Protein AF-A0A7C3IVE0-F1 (afdb_monomer_lite)

pLDDT: mean 90.53, std 11.39, range [41.28, 98.12]

Structure (mmCIF, N/CA/C/O backbone):
data_AF-A0A7C3IVE0-F1
#
_entry.id   AF-A0A7C3IVE0-F1
#
loop_
_atom_site.group_PDB
_atom_site.id
_atom_site.type_symbol
_atom_site.label_atom_id
_atom_site.label_alt_id
_atom_site.label_comp_id
_atom_site.label_asym_id
_atom_site.label_entity_id
_atom_site.label_seq_id
_atom_site.pdbx_PDB_ins_code
_atom_site.Cartn_x
_atom_site.Cartn_y
_atom_site.Cartn_z
_atom_site.occupancy
_atom_site.B_iso_or_equiv
_atom_site.auth_seq_id
_atom_site.auth_comp_id
_atom_site.auth_asym_id
_atom_site.auth_atom_id
_atom_site.pdbx_PDB_model_num
ATOM 1 N N . MET A 1 1 ? 14.157 8.527 -44.800 1.00 43.38 1 MET A N 1
ATOM 2 C CA . MET A 1 1 ? 14.604 8.168 -43.438 1.00 43.38 1 MET A CA 1
ATOM 3 C C . MET A 1 1 ? 13.721 8.922 -42.462 1.00 43.38 1 MET A C 1
ATOM 5 O O . MET A 1 1 ? 13.826 10.137 -42.395 1.00 43.38 1 MET A O 1
ATOM 9 N N . THR A 1 2 ? 12.776 8.240 -41.819 1.00 41.28 2 THR A N 1
ATOM 10 C CA . THR A 1 2 ? 11.758 8.880 -40.972 1.00 41.28 2 THR A CA 1
ATOM 11 C C . THR A 1 2 ? 12.210 8.781 -39.523 1.00 41.28 2 THR A C 1
ATOM 13 O O . THR A 1 2 ? 12.213 7.698 -38.945 1.00 41.28 2 THR A O 1
ATOM 16 N N . THR A 1 3 ? 12.648 9.898 -38.951 1.00 43.84 3 THR A N 1
ATOM 17 C CA . THR A 1 3 ? 12.975 10.001 -37.528 1.00 43.84 3 THR A CA 1
ATOM 18 C C . THR A 1 3 ? 11.687 9.808 -36.734 1.00 43.84 3 THR A C 1
ATOM 20 O O . THR A 1 3 ? 10.825 10.684 -36.732 1.00 43.84 3 THR A O 1
ATOM 23 N N . ALA A 1 4 ? 11.521 8.652 -36.089 1.00 49.25 4 ALA A N 1
ATOM 24 C CA . ALA A 1 4 ? 10.443 8.459 -35.130 1.00 49.25 4 ALA A CA 1
ATOM 25 C C . ALA A 1 4 ? 10.667 9.434 -33.963 1.00 49.25 4 ALA A C 1
ATOM 27 O O . ALA A 1 4 ? 11.634 9.304 -33.208 1.00 49.25 4 ALA A O 1
ATOM 28 N N . LEU A 1 5 ? 9.800 10.442 -33.852 1.00 50.19 5 LEU A N 1
ATOM 29 C CA . LEU A 1 5 ? 9.722 11.322 -32.691 1.00 50.19 5 LEU A CA 1
ATOM 30 C C . LEU A 1 5 ? 9.528 10.439 -31.455 1.00 50.19 5 LEU A C 1
ATOM 32 O O . LEU A 1 5 ? 8.520 9.743 -31.340 1.00 50.19 5 LEU A O 1
ATOM 36 N N . ARG A 1 6 ? 10.506 10.433 -30.540 1.00 53.41 6 ARG A N 1
ATOM 37 C CA . ARG A 1 6 ? 10.294 9.852 -29.210 1.00 53.41 6 ARG A CA 1
ATOM 38 C C . ARG A 1 6 ? 9.121 10.610 -28.583 1.00 53.41 6 ARG A C 1
ATOM 40 O O . ARG A 1 6 ? 9.208 11.838 -28.529 1.00 53.41 6 ARG A O 1
ATOM 47 N N . PRO A 1 7 ? 8.054 9.935 -28.126 1.00 54.62 7 PRO A N 1
ATOM 48 C CA . PRO A 1 7 ? 6.984 10.624 -27.422 1.00 54.62 7 PRO A CA 1
ATOM 49 C C . PRO A 1 7 ? 7.583 11.364 -26.222 1.00 54.62 7 PRO A C 1
ATOM 51 O O . PRO A 1 7 ? 8.490 10.846 -25.554 1.00 54.62 7 PRO A O 1
ATOM 54 N N . SER A 1 8 ? 7.128 12.597 -25.991 1.00 56.84 8 SER A N 1
ATOM 55 C CA . SER A 1 8 ? 7.489 13.369 -24.806 1.00 56.84 8 SER A CA 1
ATOM 56 C C . SER A 1 8 ? 7.208 12.509 -23.575 1.00 56.84 8 SER A C 1
ATOM 58 O O . SER A 1 8 ? 6.104 12.003 -23.382 1.00 56.84 8 SER A O 1
ATOM 60 N N . ARG A 1 9 ? 8.229 12.288 -22.742 1.00 64.56 9 ARG A N 1
ATOM 61 C CA . ARG A 1 9 ? 8.030 11.678 -21.424 1.00 64.56 9 ARG A CA 1
ATOM 62 C C . ARG A 1 9 ? 7.421 12.743 -20.525 1.00 64.56 9 ARG A C 1
ATOM 64 O O . ARG A 1 9 ? 8.144 13.458 -19.838 1.00 64.56 9 ARG A O 1
ATOM 71 N N . GLU A 1 10 ? 6.111 12.900 -20.608 1.00 75.75 10 GLU A N 1
ATOM 72 C CA . GLU A 1 10 ? 5.374 13.823 -19.755 1.00 75.75 10 GLU A CA 1
ATOM 73 C C . GLU A 1 10 ? 5.335 13.286 -18.324 1.00 75.75 10 GLU A C 1
ATOM 75 O O . GLU A 1 10 ? 5.042 12.114 -18.081 1.00 75.75 10 GLU A O 1
ATOM 80 N N . ILE A 1 11 ? 5.680 14.153 -17.3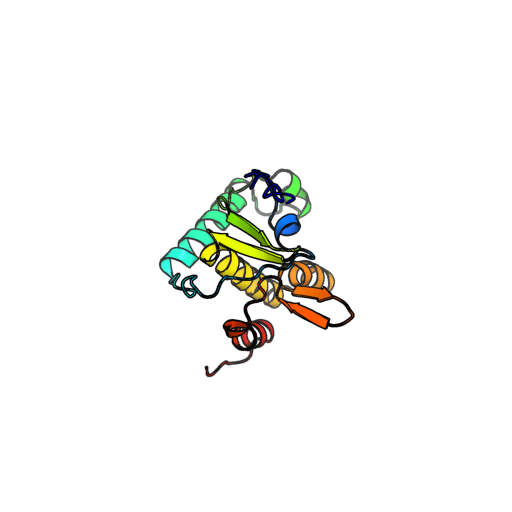72 1.00 81.38 11 ILE A N 1
ATOM 81 C CA . ILE A 1 11 ? 5.519 13.887 -15.946 1.00 81.38 11 ILE A CA 1
ATOM 82 C C . ILE A 1 11 ? 4.178 14.492 -15.543 1.00 81.38 11 ILE A C 1
ATOM 84 O O . ILE A 1 11 ? 3.988 15.700 -15.654 1.00 81.38 11 ILE A O 1
ATOM 88 N N . ASP A 1 12 ? 3.267 13.649 -15.068 1.00 88.00 12 ASP A N 1
ATOM 89 C CA . ASP A 1 12 ? 1.943 14.044 -14.588 1.00 88.00 12 ASP A CA 1
ATOM 90 C C . ASP A 1 12 ? 1.789 13.692 -13.101 1.00 88.00 12 ASP A C 1
ATOM 92 O O . ASP A 1 12 ? 2.248 12.641 -12.641 1.00 88.00 12 ASP A O 1
ATOM 96 N N . GLY A 1 13 ? 1.143 14.582 -12.348 1.00 88.19 13 GLY A N 1
ATOM 97 C CA . GLY A 1 13 ? 0.910 14.454 -10.914 1.00 88.19 13 GLY A CA 1
ATOM 98 C C . GLY A 1 13 ? -0.582 14.366 -10.619 1.00 88.19 13 GLY A C 1
ATOM 99 O O . GLY A 1 13 ? -1.325 15.309 -10.869 1.00 88.19 13 GLY A O 1
ATOM 100 N N . LYS A 1 14 ? -1.029 13.240 -10.053 1.00 92.00 14 LYS A N 1
ATOM 101 C CA . LYS A 1 14 ? -2.439 13.009 -9.703 1.00 92.00 14 LYS A CA 1
ATOM 102 C C . LYS A 1 14 ? -2.570 12.475 -8.284 1.00 92.00 14 LYS A C 1
ATOM 104 O O . LYS A 1 14 ? -1.963 11.455 -7.957 1.00 92.00 14 LYS A O 1
ATOM 109 N N . GLY A 1 15 ? -3.407 13.129 -7.478 1.00 93.75 15 GLY A N 1
ATOM 110 C CA . GLY A 1 15 ? -3.860 12.588 -6.199 1.00 93.75 15 GLY A CA 1
ATOM 111 C C . GLY A 1 15 ? -4.658 11.304 -6.422 1.00 93.75 15 GLY A C 1
ATOM 112 O O . GLY A 1 15 ? -5.463 11.228 -7.350 1.00 93.75 15 GLY A O 1
ATOM 113 N N . ARG A 1 16 ? -4.386 10.276 -5.615 1.00 95.19 16 ARG A N 1
ATOM 114 C CA . ARG A 1 16 ? -5.085 8.985 -5.649 1.00 95.19 16 ARG A CA 1
ATOM 115 C C . ARG A 1 16 ? -5.226 8.449 -4.235 1.00 95.19 16 ARG A C 1
ATOM 117 O O . ARG A 1 16 ? -4.278 8.508 -3.453 1.00 95.19 16 ARG A O 1
ATOM 124 N N . THR A 1 17 ? -6.373 7.863 -3.942 1.00 96.31 17 THR A N 1
ATOM 125 C CA . THR A 1 17 ? -6.564 7.020 -2.761 1.00 96.31 17 THR A CA 1
ATOM 126 C C . THR A 1 17 ? -5.799 5.701 -2.908 1.00 96.31 17 THR A C 1
ATOM 128 O O . THR A 1 17 ? -5.457 5.273 -4.015 1.00 96.31 17 THR A O 1
ATOM 131 N N . VAL A 1 18 ? -5.580 4.996 -1.794 1.00 95.62 18 VAL A N 1
ATOM 132 C CA . VAL A 1 18 ? -4.997 3.640 -1.804 1.00 95.62 18 VAL A CA 1
ATOM 133 C C . VAL A 1 18 ? -5.816 2.690 -2.682 1.00 95.62 18 VAL A C 1
ATOM 135 O O . VAL A 1 18 ? -5.250 1.892 -3.429 1.00 95.62 18 VAL A O 1
ATOM 138 N N . ARG A 1 19 ? -7.149 2.811 -2.650 1.00 95.88 19 ARG A N 1
ATOM 139 C CA . ARG A 1 19 ? -8.046 1.994 -3.473 1.00 95.88 19 ARG A CA 1
ATOM 140 C C . ARG A 1 19 ? -7.839 2.257 -4.959 1.00 95.88 19 ARG A C 1
ATOM 142 O O . ARG A 1 19 ? -7.617 1.314 -5.706 1.00 95.88 19 ARG A O 1
ATOM 149 N N . GLU A 1 20 ? -7.848 3.516 -5.386 1.00 95.38 20 GLU A N 1
ATOM 150 C CA . GLU A 1 20 ? -7.600 3.880 -6.791 1.00 95.38 20 GLU A CA 1
ATOM 151 C C . GLU A 1 20 ? -6.191 3.524 -7.260 1.00 95.38 20 GLU A C 1
ATOM 153 O O . GLU A 1 20 ? -5.950 3.398 -8.465 1.00 95.38 20 GLU A O 1
ATOM 158 N N . LEU A 1 21 ? -5.245 3.427 -6.326 1.00 94.62 21 LEU A N 1
ATOM 159 C CA . LEU A 1 21 ? -3.874 3.066 -6.616 1.00 94.62 21 LEU A CA 1
ATOM 160 C C . LEU A 1 21 ? -3.691 1.557 -6.793 1.00 94.62 21 LEU A C 1
ATOM 162 O O . LEU A 1 21 ? -2.971 1.165 -7.704 1.00 94.62 21 LEU A O 1
ATOM 166 N N . LEU A 1 22 ? -4.315 0.727 -5.959 1.00 95.19 22 LEU A N 1
ATOM 167 C CA . LEU A 1 22 ? -4.057 -0.716 -5.928 1.00 95.19 22 LEU A CA 1
ATOM 168 C C . LEU A 1 22 ? -5.130 -1.544 -6.643 1.00 95.19 22 LEU A C 1
ATOM 170 O O . LEU A 1 22 ? -4.787 -2.485 -7.355 1.00 95.19 22 LEU A O 1
ATOM 174 N N . ALA A 1 23 ? -6.412 -1.195 -6.504 1.00 94.25 23 ALA A N 1
ATOM 175 C CA . ALA A 1 23 ? -7.505 -2.020 -7.014 1.00 94.25 23 ALA A CA 1
ATOM 176 C C . ALA A 1 23 ? -7.422 -2.186 -8.540 1.00 94.25 23 ALA A C 1
ATOM 178 O O . ALA A 1 23 ? -7.392 -1.204 -9.291 1.00 94.25 23 ALA A O 1
ATOM 179 N N . GLY A 1 24 ? -7.369 -3.441 -8.997 1.00 89.56 24 GLY A N 1
ATOM 180 C CA . GLY A 1 24 ? -7.293 -3.787 -10.420 1.00 89.56 24 GLY A CA 1
ATOM 181 C C . GLY A 1 24 ? -6.019 -3.306 -11.126 1.00 89.56 24 GLY A C 1
ATOM 182 O O . GLY A 1 24 ? -5.989 -3.238 -12.358 1.00 89.56 24 GLY A O 1
ATOM 183 N N . ARG A 1 25 ? -4.971 -2.939 -10.379 1.00 91.12 25 ARG A N 1
ATOM 184 C CA . ARG A 1 25 ? -3.720 -2.401 -10.924 1.00 91.12 25 ARG A CA 1
ATOM 185 C C . ARG A 1 25 ? -2.555 -3.309 -10.590 1.00 91.12 25 ARG A C 1
ATOM 187 O O . ARG A 1 25 ? -2.454 -3.833 -9.491 1.00 91.12 25 ARG A O 1
ATOM 194 N N . LYS A 1 26 ? -1.642 -3.437 -11.551 1.00 92.69 26 LYS A N 1
ATOM 195 C CA . LYS A 1 26 ? -0.385 -4.157 -11.374 1.00 92.69 26 LYS A CA 1
ATOM 196 C C . LYS A 1 26 ? 0.796 -3.223 -11.516 1.00 92.69 26 LYS A C 1
ATOM 198 O O . LYS A 1 26 ? 0.811 -2.363 -12.399 1.00 92.69 26 LYS A O 1
ATOM 203 N N . TYR A 1 27 ? 1.771 -3.449 -10.656 1.00 94.31 27 TYR A N 1
ATOM 204 C CA . TYR A 1 27 ? 3.037 -2.757 -10.605 1.00 94.31 27 TYR A CA 1
ATOM 205 C C . TYR A 1 27 ? 4.153 -3.780 -10.535 1.00 94.31 27 TYR A C 1
ATOM 207 O O . TYR A 1 27 ? 4.103 -4.701 -9.726 1.00 94.31 27 TYR A O 1
ATOM 215 N N . SER A 1 28 ? 5.177 -3.569 -11.340 1.00 92.81 28 SER A N 1
ATOM 216 C CA . SER A 1 28 ? 6.436 -4.290 -11.252 1.00 92.81 28 SER A CA 1
ATOM 217 C C . SER A 1 28 ? 7.516 -3.370 -10.692 1.00 92.81 28 SER A C 1
ATOM 219 O O . SER A 1 28 ? 7.333 -2.155 -10.552 1.00 92.81 28 SER A O 1
ATOM 221 N N . ILE A 1 29 ? 8.655 -3.952 -10.356 1.00 88.19 29 ILE A N 1
ATOM 222 C CA . ILE A 1 29 ? 9.854 -3.230 -9.948 1.00 88.19 29 ILE A CA 1
ATOM 223 C C . ILE A 1 29 ? 10.948 -3.573 -10.963 1.00 88.19 29 ILE A C 1
ATOM 225 O O . ILE A 1 29 ? 10.999 -4.695 -11.456 1.00 88.19 29 ILE A O 1
ATOM 229 N N . ASP A 1 30 ? 11.772 -2.594 -11.334 1.00 81.94 30 ASP A N 1
ATOM 230 C CA . ASP A 1 30 ? 12.891 -2.832 -12.252 1.00 81.94 30 ASP A CA 1
ATOM 231 C C . ASP A 1 30 ? 14.054 -3.535 -11.526 1.00 81.94 30 ASP A C 1
ATOM 233 O O . ASP A 1 30 ? 14.252 -3.316 -10.331 1.00 81.94 30 ASP A O 1
ATOM 237 N N . TYR A 1 31 ? 14.848 -4.348 -12.225 1.00 74.00 31 TYR A N 1
ATOM 238 C CA . TYR A 1 31 ? 15.837 -5.254 -11.606 1.00 74.00 31 TYR A CA 1
ATOM 239 C C . TYR A 1 31 ? 16.936 -4.533 -10.804 1.00 74.00 31 TYR A C 1
ATOM 241 O O . TYR A 1 31 ? 17.568 -5.118 -9.930 1.00 74.00 31 TYR A O 1
ATOM 249 N N . TYR A 1 32 ? 17.184 -3.257 -11.103 1.00 75.06 32 TYR A N 1
ATOM 250 C CA . TYR A 1 32 ? 18.184 -2.428 -10.425 1.00 75.06 32 TYR A CA 1
ATOM 251 C C . TYR A 1 32 ? 17.652 -1.731 -9.162 1.00 75.06 32 TYR A C 1
ATOM 253 O O . TYR A 1 32 ? 18.379 -0.974 -8.512 1.00 75.06 32 TYR A O 1
ATOM 261 N N . GLN A 1 33 ? 16.380 -1.922 -8.816 1.00 77.88 33 GLN A N 1
ATOM 262 C CA . GLN A 1 33 ? 15.796 -1.347 -7.610 1.00 77.88 33 GLN A CA 1
ATOM 263 C C . GLN A 1 33 ? 16.200 -2.140 -6.370 1.00 77.88 33 GLN A C 1
ATOM 265 O O . GLN A 1 33 ? 16.329 -3.360 -6.383 1.00 77.88 33 GLN A O 1
ATOM 270 N N . ARG A 1 34 ? 16.387 -1.421 -5.261 1.00 83.12 34 ARG A N 1
ATOM 271 C CA . ARG A 1 34 ? 16.824 -2.019 -3.994 1.00 83.12 34 ARG A CA 1
ATOM 272 C C . ARG A 1 34 ? 15.756 -2.955 -3.436 1.00 83.12 34 ARG A C 1
ATOM 274 O O . ARG A 1 34 ? 14.566 -2.681 -3.565 1.00 83.12 34 ARG A O 1
ATOM 281 N N . GLU A 1 35 ? 16.193 -4.003 -2.752 1.00 88.44 35 GLU A N 1
ATOM 282 C CA . GLU A 1 35 ? 15.314 -4.886 -1.985 1.00 88.44 35 GLU A CA 1
ATOM 283 C C . GLU A 1 35 ? 14.538 -4.130 -0.900 1.00 88.44 35 GLU A C 1
ATOM 285 O O . GLU A 1 35 ? 14.898 -3.016 -0.504 1.00 88.44 35 GLU A O 1
ATOM 290 N N . TYR A 1 36 ? 13.490 -4.760 -0.367 1.00 92.25 36 TYR A N 1
ATOM 291 C CA . TYR A 1 36 ? 12.830 -4.257 0.832 1.00 92.25 36 TYR A CA 1
ATOM 292 C C . TYR A 1 36 ? 13.830 -4.220 2.003 1.00 92.25 36 TYR A C 1
ATOM 294 O O . TYR A 1 36 ? 14.497 -5.212 2.290 1.00 92.25 36 TYR A O 1
ATOM 302 N N . LYS A 1 37 ? 13.985 -3.057 2.644 1.00 94.75 37 LYS A N 1
ATOM 303 C CA . LYS A 1 37 ? 14.970 -2.828 3.721 1.00 94.75 37 LYS A CA 1
ATOM 304 C C . LYS A 1 37 ? 14.397 -2.060 4.908 1.00 94.75 37 LYS A C 1
ATOM 306 O O . LYS A 1 37 ? 15.116 -1.885 5.892 1.00 94.75 37 LYS A O 1
ATOM 311 N N . TRP A 1 38 ? 13.148 -1.591 4.835 1.00 96.69 38 TRP A N 1
ATOM 312 C CA . TRP A 1 38 ? 12.490 -0.985 5.989 1.00 96.69 38 TRP A CA 1
ATOM 313 C C . TRP A 1 38 ? 12.480 -1.960 7.167 1.00 96.69 38 TRP A C 1
ATOM 315 O O . TRP A 1 38 ? 12.099 -3.121 7.042 1.00 96.69 38 TRP A O 1
ATOM 325 N N . GLN A 1 39 ? 12.950 -1.462 8.304 1.00 96.56 39 GLN A N 1
ATOM 326 C CA . GLN A 1 39 ? 13.014 -2.170 9.570 1.00 96.56 39 GLN A CA 1
ATOM 327 C C . GLN A 1 39 ? 11.843 -1.735 10.449 1.00 96.56 39 GLN A C 1
ATOM 329 O O . GLN A 1 39 ? 11.056 -0.852 10.099 1.00 96.56 39 GLN A O 1
ATOM 334 N N . ARG A 1 40 ? 11.765 -2.325 11.643 1.00 97.12 40 ARG A N 1
ATOM 335 C CA . ARG A 1 40 ? 10.706 -2.052 12.620 1.00 97.12 40 ARG A CA 1
ATOM 336 C C . ARG A 1 40 ? 10.442 -0.562 12.842 1.00 97.12 40 ARG A C 1
ATOM 338 O O . ARG A 1 40 ? 9.286 -0.185 12.948 1.00 97.12 40 ARG A O 1
ATOM 345 N N . LYS A 1 41 ? 11.491 0.268 12.892 1.00 98.06 41 LYS A N 1
ATOM 346 C CA . LYS A 1 41 ? 11.355 1.714 13.105 1.00 98.06 41 LYS A CA 1
ATOM 347 C C . LYS A 1 41 ? 10.525 2.379 12.003 1.00 98.06 41 LYS A C 1
ATOM 349 O O . LYS A 1 41 ? 9.542 3.027 12.320 1.00 98.06 41 LYS A O 1
ATOM 354 N N . GLN A 1 42 ? 10.880 2.180 10.731 1.00 98.12 42 GLN A N 1
ATOM 355 C CA . GLN A 1 42 ? 10.160 2.816 9.620 1.00 98.12 42 GLN A CA 1
ATOM 356 C C . GLN A 1 42 ? 8.732 2.277 9.476 1.00 98.12 42 GLN A C 1
ATOM 358 O O . GLN A 1 42 ? 7.816 3.015 9.124 1.00 98.12 42 GLN A O 1
ATOM 363 N N . VAL A 1 43 ? 8.535 0.985 9.762 1.00 98.00 43 VAL A N 1
ATOM 364 C CA . VAL A 1 43 ? 7.197 0.379 9.767 1.00 98.00 43 VAL A CA 1
ATOM 365 C C . VAL A 1 43 ? 6.333 0.979 10.879 1.00 98.00 43 VAL A C 1
ATOM 367 O O . VAL A 1 43 ? 5.178 1.303 10.624 1.00 98.00 43 VAL A O 1
ATOM 370 N N . ALA A 1 44 ? 6.886 1.152 12.084 1.00 98.00 44 ALA A N 1
ATOM 371 C CA . ALA A 1 44 ? 6.187 1.780 13.202 1.00 98.00 44 ALA A CA 1
ATOM 372 C C . ALA A 1 44 ? 5.818 3.232 12.885 1.00 98.00 44 ALA A C 1
ATOM 374 O O . ALA A 1 44 ? 4.654 3.576 13.009 1.00 98.00 44 ALA A O 1
ATOM 375 N N . GLU A 1 45 ? 6.757 4.029 12.363 1.00 98.00 45 GLU A N 1
ATOM 376 C CA . GLU A 1 45 ? 6.497 5.417 11.951 1.00 98.00 45 GLU A CA 1
ATOM 377 C C . GLU A 1 45 ? 5.323 5.508 10.961 1.00 98.00 45 GLU A C 1
ATOM 379 O O . GLU A 1 45 ? 4.416 6.312 11.151 1.00 98.00 45 GLU A O 1
ATOM 384 N N . LEU A 1 46 ? 5.273 4.631 9.948 1.00 97.69 46 LEU A N 1
ATOM 385 C CA . LEU A 1 46 ? 4.152 4.606 9.003 1.00 97.69 46 LEU A CA 1
ATOM 386 C C . LEU A 1 46 ? 2.815 4.260 9.679 1.00 97.69 46 LEU A C 1
ATOM 388 O O . LEU A 1 46 ? 1.785 4.839 9.339 1.00 97.69 46 LEU A O 1
ATOM 392 N N . ILE A 1 47 ? 2.810 3.278 10.582 1.00 97.56 47 ILE A N 1
ATOM 393 C CA . ILE A 1 47 ? 1.591 2.852 11.281 1.00 97.56 47 ILE A CA 1
ATOM 394 C C . ILE A 1 47 ? 1.113 3.948 12.235 1.00 97.56 47 ILE A C 1
ATOM 396 O O . ILE A 1 47 ? -0.082 4.242 12.256 1.00 97.56 47 ILE A O 1
ATOM 400 N N . ASP A 1 48 ? 2.031 4.556 12.982 1.00 97.81 48 ASP A N 1
ATOM 401 C CA . ASP A 1 48 ? 1.746 5.612 13.949 1.00 97.81 48 ASP A CA 1
ATOM 402 C C . ASP A 1 48 ? 1.163 6.842 13.251 1.00 97.81 48 ASP A C 1
ATOM 404 O O . ASP A 1 48 ? 0.154 7.371 13.707 1.00 97.81 48 ASP A O 1
ATOM 408 N N . ASP A 1 49 ? 1.707 7.236 12.099 1.00 97.31 49 ASP A N 1
ATOM 409 C CA . ASP A 1 49 ? 1.185 8.343 11.296 1.00 97.31 49 ASP A CA 1
ATOM 410 C C . ASP A 1 49 ? -0.253 8.092 10.801 1.00 97.31 49 ASP A C 1
ATOM 412 O O . ASP A 1 49 ? -1.127 8.961 10.901 1.00 97.31 49 ASP A O 1
ATOM 416 N N . LEU A 1 50 ? -0.524 6.887 10.284 1.00 96.56 50 LEU A N 1
ATOM 417 C CA . LEU A 1 50 ? -1.863 6.497 9.830 1.00 96.56 50 LEU A CA 1
ATOM 418 C C . LEU A 1 50 ? -2.857 6.446 10.997 1.00 96.56 50 LEU A C 1
ATOM 420 O O . LEU A 1 50 ? -3.992 6.915 10.868 1.00 96.56 50 LEU A O 1
ATOM 424 N N . ALA A 1 51 ? -2.436 5.879 12.129 1.00 96.38 51 ALA A N 1
ATOM 425 C CA . ALA A 1 51 ? -3.257 5.760 13.325 1.00 96.38 51 ALA A CA 1
ATOM 426 C C . ALA A 1 51 ? -3.540 7.128 13.949 1.00 96.38 51 ALA A C 1
ATOM 428 O O . ALA A 1 51 ? -4.694 7.421 14.248 1.00 96.38 51 ALA A O 1
ATOM 429 N N . ALA A 1 52 ? -2.523 7.980 14.089 1.00 97.06 52 ALA A N 1
ATOM 430 C CA . ALA A 1 52 ? -2.670 9.338 14.596 1.00 97.06 52 ALA A CA 1
ATOM 431 C C . ALA A 1 52 ? -3.685 10.112 13.756 1.00 97.06 52 ALA A C 1
ATOM 433 O O . ALA A 1 52 ? -4.641 10.655 14.309 1.00 97.06 52 ALA A O 1
ATOM 434 N N . LYS A 1 53 ? -3.560 10.067 12.420 1.00 96.81 53 LYS A N 1
ATOM 435 C CA . LYS A 1 53 ? -4.494 10.791 11.554 1.00 96.81 53 LYS A CA 1
ATOM 436 C C . LYS A 1 53 ? -5.933 10.283 11.664 1.00 96.81 53 LYS A C 1
ATOM 438 O O . LYS A 1 53 ? -6.864 11.080 11.630 1.00 96.81 53 LYS A O 1
ATOM 443 N N . PHE A 1 54 ? -6.124 8.973 11.808 1.00 96.19 54 PHE A N 1
ATOM 444 C CA . PHE A 1 54 ? -7.446 8.392 12.047 1.00 96.19 54 PHE A CA 1
ATOM 445 C C . PHE A 1 54 ? -8.020 8.812 13.412 1.00 96.19 54 PHE A C 1
ATOM 447 O O . PHE A 1 54 ? -9.188 9.186 13.509 1.00 96.19 54 PHE A O 1
ATOM 454 N N . LEU A 1 55 ? -7.197 8.776 14.463 1.00 96.44 55 LEU A N 1
ATOM 455 C CA . LEU A 1 55 ? -7.596 9.072 15.841 1.00 96.44 55 LEU A CA 1
ATOM 456 C C . LEU A 1 55 ? -7.842 10.564 16.108 1.00 96.44 55 LEU A C 1
ATOM 458 O O . LEU A 1 55 ? -8.540 10.882 17.062 1.00 96.44 55 LEU A O 1
ATOM 462 N N . GLU A 1 56 ? -7.342 11.470 15.263 1.00 96.62 56 GLU A N 1
ATOM 463 C CA . GLU A 1 56 ? -7.714 12.895 15.299 1.00 96.62 56 GLU A CA 1
ATOM 464 C C . GLU A 1 56 ? -9.220 13.122 15.084 1.00 96.62 56 GLU A C 1
ATOM 466 O O . GLU A 1 56 ? -9.766 14.103 15.582 1.00 96.62 56 GLU A O 1
ATOM 471 N N . SER A 1 57 ? -9.882 12.252 14.314 1.00 96.31 57 SER A N 1
ATOM 472 C CA . SER A 1 57 ? -11.316 12.357 14.002 1.00 96.31 57 SER A CA 1
ATOM 473 C C . SER A 1 57 ? -12.161 11.275 14.677 1.00 96.31 57 SER A C 1
ATOM 475 O O . SER A 1 57 ? -13.370 11.442 14.812 1.00 96.31 57 SER A O 1
ATOM 477 N N . HIS A 1 58 ? -11.553 10.157 15.081 1.00 96.25 58 HIS A N 1
ATOM 478 C CA . HIS A 1 58 ? -12.289 9.032 15.638 1.00 96.25 58 HIS A CA 1
ATOM 479 C C . HIS A 1 58 ? -12.688 9.225 17.098 1.00 96.25 58 HIS A C 1
ATOM 481 O O . HIS A 1 58 ? -11.841 9.307 17.985 1.00 96.25 58 HIS A O 1
ATOM 487 N N . GLU A 1 59 ? -13.989 9.129 17.358 1.00 95.25 59 GLU A N 1
ATOM 488 C CA . GLU A 1 59 ? -14.531 9.036 18.709 1.00 95.25 59 GLU A CA 1
ATOM 489 C C . GLU A 1 59 ? -15.196 7.678 18.957 1.00 95.25 59 GLU A C 1
ATOM 491 O O . GLU A 1 59 ? -15.812 7.065 18.075 1.00 95.25 59 GLU A O 1
ATOM 496 N N . LYS A 1 60 ? -15.109 7.201 20.204 1.00 94.62 60 LYS A N 1
ATOM 497 C CA . LYS A 1 60 ? -15.748 5.948 20.610 1.00 94.62 60 LYS A CA 1
ATOM 498 C C . LYS A 1 60 ? -17.258 6.038 20.375 1.00 94.62 60 LYS A C 1
ATOM 500 O O . LYS A 1 60 ? -17.928 6.893 20.940 1.00 94.62 60 LYS A O 1
ATOM 505 N N . GLY A 1 61 ? -17.793 5.095 19.603 1.00 94.50 61 GLY A N 1
ATOM 506 C CA . GLY A 1 61 ? -19.215 5.048 19.248 1.00 94.50 61 GLY A CA 1
ATOM 507 C C . GLY A 1 61 ? -19.537 5.651 17.882 1.00 94.50 61 GLY A C 1
ATOM 508 O O . GLY A 1 61 ? -20.683 5.559 17.455 1.00 94.50 61 GLY A O 1
ATOM 509 N N . ASN A 1 62 ? -18.551 6.208 17.170 1.00 95.94 62 ASN A N 1
ATOM 510 C CA . ASN A 1 62 ? -18.719 6.545 15.760 1.00 95.94 62 ASN A CA 1
ATOM 511 C C . ASN A 1 62 ? -19.144 5.312 14.956 1.00 95.94 62 ASN A 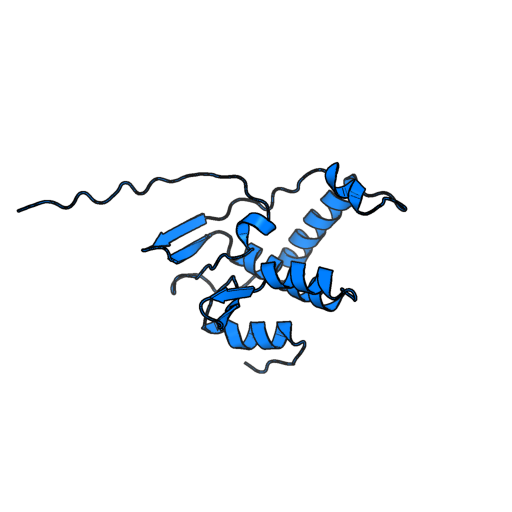C 1
ATOM 513 O O . ASN A 1 62 ? -18.511 4.253 15.015 1.00 95.94 62 ASN A O 1
ATOM 517 N N . GLU A 1 63 ? -20.199 5.476 14.163 1.00 96.12 63 GLU A N 1
ATOM 518 C CA . GLU A 1 63 ? -20.522 4.523 13.114 1.00 96.12 63 GLU A CA 1
ATOM 519 C C . GLU A 1 63 ? -19.445 4.548 12.027 1.00 96.12 63 GLU A C 1
ATOM 521 O O . GLU A 1 63 ? -18.745 5.540 11.822 1.00 96.12 63 GLU A O 1
ATOM 526 N N . ARG A 1 64 ? -19.332 3.455 11.268 1.00 91.25 64 ARG A N 1
ATOM 527 C CA . ARG A 1 64 ? -18.349 3.349 10.180 1.00 91.25 64 ARG A CA 1
ATOM 528 C C . ARG A 1 64 ? -18.535 4.428 9.103 1.00 91.25 64 ARG A C 1
ATOM 530 O O . ARG A 1 64 ? -17.559 4.824 8.474 1.00 91.25 64 ARG A O 1
ATOM 537 N N . SER A 1 65 ? -19.762 4.904 8.903 1.00 95.69 65 SER A N 1
ATOM 538 C CA . SER A 1 65 ? -20.104 5.994 7.981 1.00 95.69 65 SER A CA 1
ATOM 539 C C . SER A 1 65 ? -19.425 7.322 8.335 1.00 95.69 65 SER A C 1
ATOM 541 O O . SER A 1 65 ? -19.144 8.099 7.426 1.00 95.69 65 SER A O 1
ATOM 543 N N . ALA A 1 66 ? -19.072 7.554 9.607 1.00 96.69 66 ALA A N 1
ATOM 544 C CA . ALA A 1 66 ? -18.398 8.778 10.052 1.00 96.69 66 ALA A CA 1
ATOM 545 C C . ALA A 1 66 ? -17.034 8.997 9.374 1.00 96.69 66 ALA A C 1
ATOM 547 O O . ALA A 1 66 ? -16.593 10.134 9.238 1.00 96.69 66 ALA A O 1
ATOM 548 N N . VAL A 1 67 ? -16.401 7.925 8.875 1.00 93.88 67 VAL A N 1
ATOM 549 C CA . VAL A 1 67 ? -15.136 7.987 8.119 1.00 93.88 67 VAL A CA 1
ATOM 550 C C . VAL A 1 67 ? -15.237 8.893 6.884 1.00 93.88 67 VAL A C 1
ATOM 552 O O . VAL A 1 67 ? -14.214 9.406 6.437 1.00 93.88 67 VAL A O 1
ATOM 555 N N . ALA A 1 68 ? -16.440 9.126 6.344 1.00 94.38 68 ALA A N 1
ATOM 556 C CA . ALA A 1 68 ? -16.650 10.053 5.230 1.00 94.38 68 ALA A CA 1
ATOM 557 C C . ALA A 1 68 ? -16.217 11.497 5.550 1.00 94.38 68 ALA A C 1
ATOM 559 O O . ALA A 1 68 ? -15.785 12.208 4.647 1.00 94.38 68 ALA A O 1
ATOM 560 N N . GLU A 1 69 ? -16.270 11.891 6.825 1.00 95.00 69 GLU A N 1
ATOM 561 C CA . GLU A 1 69 ? -15.918 13.237 7.296 1.00 95.00 69 GLU A CA 1
ATOM 562 C C . GLU A 1 69 ? -14.495 13.311 7.878 1.00 95.00 69 GLU A C 1
ATOM 564 O O . GLU A 1 69 ? -14.040 14.374 8.302 1.00 95.00 69 GLU A O 1
ATOM 569 N N . TYR A 1 70 ? -13.771 12.187 7.933 1.00 96.31 70 TYR A N 1
ATOM 570 C CA . TYR A 1 70 ? -12.431 12.152 8.519 1.00 96.31 70 TYR A CA 1
ATOM 571 C C . TYR A 1 70 ? -11.408 12.795 7.581 1.00 96.31 70 TYR A C 1
ATOM 573 O O . TYR A 1 70 ? -11.449 12.641 6.357 1.00 96.31 70 TYR A O 1
ATOM 581 N N . GLY A 1 71 ? -10.423 13.474 8.171 1.00 93.50 71 GLY A N 1
ATOM 582 C CA . GLY A 1 71 ? -9.327 14.071 7.414 1.00 93.50 71 GLY A CA 1
ATOM 583 C C . GLY A 1 71 ? -8.467 13.028 6.690 1.00 93.50 71 GLY A C 1
ATOM 584 O O . GLY A 1 71 ? -8.291 11.897 7.141 1.00 93.50 71 GLY A O 1
ATOM 585 N N . HIS A 1 72 ? -7.861 13.424 5.571 1.00 93.31 72 HIS A N 1
ATOM 586 C CA . HIS A 1 72 ? -6.975 12.548 4.802 1.00 93.31 72 HIS A CA 1
ATOM 587 C C . HIS A 1 72 ? -5.525 12.600 5.305 1.00 93.31 72 HIS A C 1
ATOM 589 O O . HIS A 1 72 ? -5.014 13.669 5.643 1.00 93.31 72 HIS A O 1
ATOM 595 N N . TYR A 1 73 ? -4.838 11.454 5.289 1.00 95.12 73 TYR A N 1
ATOM 596 C CA . TYR A 1 73 ? -3.383 11.380 5.442 1.00 95.12 73 TYR A CA 1
ATOM 597 C C . TYR A 1 73 ? -2.705 11.345 4.068 1.00 95.12 73 TYR A C 1
ATOM 599 O O . TYR A 1 73 ? -3.070 10.542 3.204 1.00 95.12 73 TYR A O 1
ATOM 607 N N . PHE A 1 74 ? -1.687 12.181 3.862 1.00 95.44 74 PHE A N 1
ATOM 608 C CA . PHE A 1 74 ? -0.881 12.144 2.645 1.00 95.44 74 PHE A CA 1
ATOM 609 C C . PHE A 1 74 ? 0.268 11.139 2.792 1.00 95.44 74 PHE A C 1
ATOM 611 O O . PHE A 1 74 ? 1.290 11.442 3.397 1.00 95.44 74 PHE A O 1
ATOM 618 N N . LEU A 1 75 ? 0.145 9.968 2.156 1.00 94.31 75 LEU A N 1
ATOM 619 C CA . LEU A 1 75 ? 1.150 8.885 2.182 1.00 94.31 75 LEU A CA 1
ATOM 620 C C . LEU A 1 75 ? 2.439 9.193 1.384 1.00 94.31 75 LEU A C 1
ATOM 622 O O . LEU A 1 75 ? 3.263 8.311 1.119 1.00 94.31 75 LEU A O 1
ATOM 626 N N . GLY A 1 76 ? 2.602 10.450 0.976 1.00 94.38 76 GLY A N 1
ATOM 627 C CA . GLY A 1 76 ? 3.621 10.938 0.061 1.00 94.38 76 GLY A CA 1
ATOM 628 C C . GLY A 1 76 ? 3.427 10.479 -1.389 1.00 94.38 76 GLY A C 1
ATOM 629 O O . GLY A 1 76 ? 2.514 9.729 -1.729 1.00 94.38 76 GLY A O 1
ATOM 630 N N . SER A 1 77 ? 4.302 10.959 -2.271 1.00 95.00 77 SER A N 1
ATOM 631 C CA . SER A 1 77 ? 4.267 10.628 -3.698 1.00 95.00 77 SER A CA 1
ATOM 632 C C . SER A 1 77 ? 4.812 9.230 -3.975 1.00 95.00 77 SER A C 1
ATOM 634 O O . SER A 1 77 ? 5.694 8.745 -3.274 1.00 95.00 77 SER A O 1
ATOM 636 N N . ILE A 1 78 ? 4.332 8.602 -5.042 1.00 94.25 78 ILE A N 1
ATOM 637 C CA . ILE A 1 78 ? 4.991 7.455 -5.669 1.00 94.25 78 ILE A CA 1
ATOM 638 C C . ILE A 1 78 ? 5.393 7.868 -7.080 1.00 94.25 78 ILE A C 1
ATOM 640 O O . ILE A 1 78 ? 4.667 8.622 -7.733 1.00 94.25 78 ILE A O 1
ATOM 644 N N . ILE A 1 79 ? 6.522 7.366 -7.565 1.00 93.88 79 ILE A N 1
ATOM 645 C CA . ILE A 1 79 ? 6.942 7.608 -8.946 1.00 93.88 79 ILE A CA 1
ATOM 646 C C . ILE A 1 79 ? 6.791 6.302 -9.700 1.00 93.88 79 ILE A C 1
ATOM 648 O O . ILE A 1 79 ? 7.344 5.276 -9.306 1.00 93.88 79 ILE A O 1
ATOM 652 N N . VAL A 1 80 ? 6.029 6.348 -10.785 1.00 93.62 80 VAL A N 1
ATOM 653 C CA . VAL A 1 80 ? 5.748 5.196 -11.635 1.00 93.62 80 VAL A CA 1
ATOM 654 C C . VAL A 1 80 ? 6.119 5.561 -13.063 1.00 93.62 80 VAL A C 1
ATOM 656 O O . VAL A 1 80 ? 5.788 6.649 -13.526 1.00 93.62 80 VAL A O 1
ATOM 659 N N . SER A 1 81 ? 6.783 4.647 -13.763 1.00 92.56 81 SER A N 1
ATOM 660 C CA . SER A 1 81 ? 6.909 4.715 -15.221 1.00 92.56 81 SER A CA 1
ATOM 661 C C . SER A 1 81 ? 5.949 3.741 -15.876 1.00 92.56 81 SER A C 1
ATOM 663 O O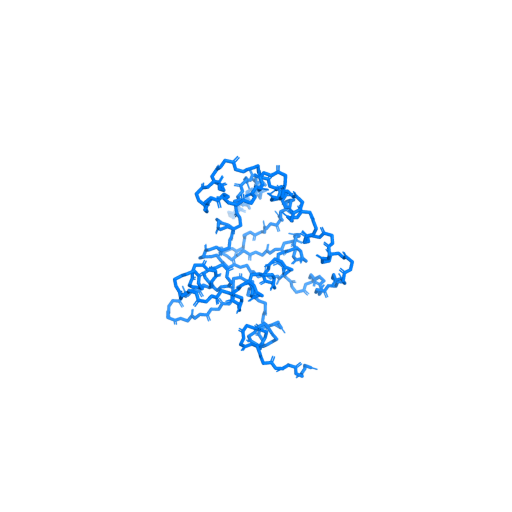 . SER A 1 81 ? 5.726 2.650 -15.358 1.00 92.56 81 SER A O 1
ATOM 665 N N . ASP A 1 82 ? 5.389 4.137 -17.011 1.00 91.06 82 ASP A N 1
ATOM 666 C CA . ASP A 1 82 ? 4.642 3.251 -17.894 1.00 91.06 82 ASP A CA 1
ATOM 667 C C . ASP A 1 82 ? 5.557 2.856 -19.059 1.00 91.06 82 ASP A C 1
ATOM 669 O O . ASP A 1 82 ? 6.142 3.723 -19.718 1.00 91.06 82 ASP A O 1
ATOM 673 N N . LYS A 1 83 ? 5.749 1.552 -19.254 1.00 89.50 83 LYS A N 1
ATOM 674 C CA . LYS A 1 83 ? 6.492 0.971 -20.373 1.00 89.50 83 LYS A CA 1
ATOM 675 C C . LYS A 1 83 ? 5.550 -0.017 -21.058 1.00 89.50 83 LYS A C 1
ATOM 677 O O . LYS A 1 83 ? 5.260 -1.071 -20.498 1.00 89.50 83 LYS A O 1
ATOM 682 N N . ASP A 1 84 ? 5.033 0.356 -22.226 1.00 88.19 84 ASP A N 1
ATOM 683 C CA . ASP A 1 84 ? 4.128 -0.467 -23.042 1.00 88.19 84 ASP A CA 1
ATOM 684 C C . ASP A 1 84 ? 2.892 -0.997 -22.278 1.00 88.19 84 ASP A C 1
ATOM 686 O O . ASP A 1 84 ? 2.452 -2.133 -22.461 1.00 88.19 84 ASP A O 1
ATOM 690 N N . GLY A 1 85 ? 2.319 -0.175 -21.389 1.00 86.75 85 GLY A N 1
ATOM 691 C CA . GLY A 1 85 ? 1.148 -0.516 -20.576 1.00 86.75 85 GLY A CA 1
ATOM 692 C C . GLY A 1 85 ? 1.473 -1.267 -19.281 1.00 86.75 85 GLY A C 1
ATOM 693 O O . GLY A 1 85 ? 0.564 -1.543 -18.489 1.00 86.75 85 GLY A O 1
ATOM 694 N N . GLN A 1 86 ? 2.746 -1.587 -19.032 1.00 89.75 86 GLN A N 1
ATOM 695 C CA . GLN A 1 86 ? 3.220 -2.117 -17.758 1.00 89.75 86 GLN A CA 1
ATOM 696 C C . GLN A 1 86 ? 3.763 -0.988 -16.881 1.00 89.75 86 GLN A C 1
ATOM 698 O O . GLN A 1 86 ? 4.605 -0.190 -17.289 1.00 89.75 86 GLN A O 1
ATOM 703 N N . LYS A 1 87 ? 3.290 -0.940 -15.635 1.00 93.31 87 LYS A N 1
ATOM 704 C CA . LYS A 1 87 ? 3.680 0.087 -14.669 1.00 93.31 87 LYS A CA 1
ATOM 705 C C . LYS A 1 87 ? 4.831 -0.399 -13.805 1.00 93.31 87 LYS A C 1
ATOM 707 O O . LYS A 1 87 ? 4.725 -1.442 -13.169 1.00 93.31 87 LYS A O 1
ATOM 712 N N . PHE A 1 88 ? 5.894 0.389 -13.730 1.00 93.75 88 PHE A N 1
ATOM 713 C CA . PHE A 1 88 ? 7.075 0.116 -12.918 1.00 93.75 88 PHE A CA 1
ATOM 714 C C . PHE A 1 88 ? 7.230 1.168 -11.831 1.00 93.75 88 PHE A C 1
ATOM 716 O O . PHE A 1 88 ? 7.305 2.361 -12.135 1.00 93.75 88 PHE A O 1
ATOM 723 N N . ILE A 1 89 ? 7.309 0.736 -10.575 1.00 94.12 89 ILE A N 1
ATOM 724 C CA . ILE A 1 89 ? 7.590 1.629 -9.448 1.00 94.12 89 ILE A CA 1
ATOM 725 C C . ILE A 1 89 ? 9.069 2.024 -9.495 1.00 94.12 89 ILE A C 1
ATOM 727 O O . ILE A 1 89 ? 9.958 1.175 -9.444 1.00 94.12 89 ILE A O 1
ATOM 731 N N . ILE A 1 90 ? 9.316 3.329 -9.581 1.00 92.12 90 ILE A N 1
ATOM 732 C CA . ILE A 1 90 ? 10.647 3.943 -9.534 1.00 92.12 90 ILE A CA 1
ATOM 733 C C . ILE A 1 90 ? 10.963 4.409 -8.111 1.00 92.12 90 ILE A C 1
ATOM 735 O O . ILE A 1 90 ? 12.084 4.217 -7.646 1.00 92.12 90 ILE A O 1
ATOM 739 N N . ASP A 1 91 ? 9.977 4.997 -7.426 1.00 92.75 91 ASP A N 1
ATOM 740 C CA . ASP A 1 91 ? 10.091 5.459 -6.041 1.00 92.75 91 ASP A CA 1
ATOM 741 C C . ASP A 1 91 ? 8.810 5.166 -5.243 1.00 92.75 91 ASP A C 1
ATOM 743 O O . ASP A 1 91 ? 7.713 5.091 -5.802 1.00 92.75 91 ASP A O 1
ATOM 747 N N . GLY A 1 92 ? 8.954 4.987 -3.926 1.00 93.69 92 GLY A N 1
ATOM 748 C CA . GLY A 1 92 ? 7.855 4.642 -3.018 1.00 93.69 92 GLY A CA 1
ATOM 749 C C . GLY A 1 92 ? 7.659 3.139 -2.785 1.00 93.69 92 GLY A C 1
ATOM 750 O O . GLY A 1 92 ? 6.744 2.749 -2.062 1.00 93.69 92 GLY A O 1
ATOM 751 N N . GLN A 1 93 ? 8.540 2.288 -3.322 1.00 93.25 93 GLN A N 1
ATOM 752 C CA . GLN A 1 93 ? 8.426 0.826 -3.218 1.00 93.25 93 GLN A CA 1
ATOM 753 C C . GLN A 1 93 ? 8.371 0.286 -1.776 1.00 93.25 93 GLN A C 1
ATOM 755 O O . GLN A 1 93 ? 7.596 -0.627 -1.499 1.00 93.25 93 GLN A O 1
ATOM 760 N N . GLN A 1 94 ? 9.142 0.854 -0.841 1.00 94.69 94 GLN A N 1
ATOM 761 C CA . GLN A 1 94 ? 9.156 0.412 0.563 1.00 94.69 94 GLN A CA 1
ATOM 762 C C . GLN A 1 94 ? 7.811 0.701 1.246 1.00 94.69 94 GLN A C 1
ATOM 764 O O . GLN A 1 94 ? 7.250 -0.172 1.905 1.00 94.69 94 GLN A O 1
ATOM 769 N N . ARG A 1 95 ? 7.247 1.897 1.010 1.00 96.25 95 ARG A N 1
ATOM 770 C CA . ARG A 1 95 ? 5.925 2.293 1.521 1.00 96.25 95 ARG A CA 1
ATOM 771 C C . ARG A 1 95 ? 4.827 1.398 0.969 1.00 96.25 95 ARG A C 1
ATOM 773 O O . ARG A 1 95 ? 4.034 0.882 1.743 1.00 96.25 95 ARG A O 1
ATOM 780 N N . LEU A 1 96 ? 4.808 1.162 -0.346 1.00 95.81 96 LEU A N 1
ATOM 781 C CA . LEU A 1 96 ? 3.794 0.299 -0.962 1.00 95.81 96 LEU A CA 1
ATOM 782 C C . LEU A 1 96 ? 3.912 -1.158 -0.511 1.00 95.81 96 LEU A C 1
ATOM 784 O O . LEU A 1 96 ? 2.891 -1.801 -0.273 1.00 95.81 96 LEU A O 1
ATOM 788 N N . THR A 1 97 ? 5.134 -1.665 -0.337 1.00 95.62 97 THR A N 1
ATOM 789 C CA . THR A 1 97 ? 5.349 -3.010 0.217 1.00 95.62 97 THR A CA 1
ATOM 790 C C . THR A 1 97 ? 4.806 -3.085 1.645 1.00 95.62 97 THR A C 1
ATOM 792 O O . THR A 1 97 ? 3.997 -3.957 1.941 1.00 95.62 97 THR A O 1
ATOM 795 N N . THR A 1 98 ? 5.157 -2.125 2.506 1.00 97.25 98 THR A N 1
ATOM 796 C CA . THR A 1 98 ? 4.681 -2.071 3.902 1.00 97.25 98 THR A CA 1
ATOM 797 C C . THR A 1 98 ? 3.163 -1.943 3.987 1.00 97.25 98 THR A C 1
ATOM 799 O O . THR A 1 98 ? 2.526 -2.647 4.765 1.00 97.25 98 THR A O 1
ATOM 802 N N . LEU A 1 99 ? 2.563 -1.101 3.143 1.00 97.50 99 LEU A N 1
ATOM 803 C CA . LEU A 1 99 ? 1.113 -0.966 3.044 1.00 97.50 99 LEU A CA 1
ATOM 804 C C . LEU A 1 99 ? 0.454 -2.283 2.611 1.00 97.50 99 LEU A C 1
ATOM 806 O O . LEU A 1 99 ? -0.579 -2.652 3.155 1.00 97.50 99 LEU A O 1
ATOM 810 N N . THR A 1 100 ? 1.062 -3.019 1.679 1.00 96.94 100 THR A N 1
ATOM 811 C CA . THR A 1 100 ? 0.561 -4.336 1.251 1.00 96.94 100 THR A CA 1
ATOM 812 C C . THR A 1 100 ? 0.615 -5.350 2.396 1.00 96.94 100 THR A C 1
ATOM 814 O O . THR A 1 100 ? -0.350 -6.079 2.607 1.00 96.94 100 THR A O 1
ATOM 817 N N . LEU A 1 101 ? 1.692 -5.360 3.186 1.00 97.38 101 LEU A N 1
ATOM 818 C CA . LEU A 1 101 ? 1.800 -6.205 4.382 1.00 97.38 101 LEU A CA 1
ATOM 819 C C . LEU A 1 101 ? 0.749 -5.836 5.441 1.00 97.38 101 LEU A C 1
ATOM 821 O O . LEU A 1 101 ? 0.124 -6.723 6.021 1.00 97.38 101 LEU A O 1
ATOM 825 N N . LEU A 1 102 ? 0.498 -4.539 5.650 1.00 97.81 102 LEU A N 1
ATOM 826 C CA . LEU A 1 102 ? -0.576 -4.065 6.528 1.00 97.81 102 LEU A CA 1
ATOM 827 C C . LEU A 1 102 ? -1.953 -4.534 6.033 1.00 97.81 102 LEU A C 1
ATOM 829 O O . LEU A 1 102 ? -2.765 -4.989 6.834 1.00 97.81 102 LEU A O 1
ATOM 833 N N . LEU A 1 103 ? -2.213 -4.478 4.725 1.00 97.94 103 LEU A N 1
ATOM 834 C CA . LEU A 1 103 ? -3.457 -4.983 4.136 1.00 97.94 103 LEU A CA 1
ATOM 835 C C . LEU A 1 103 ? -3.618 -6.496 4.342 1.00 97.94 103 LEU A C 1
ATOM 837 O O . LEU A 1 103 ? -4.715 -6.935 4.681 1.00 97.94 103 LEU A O 1
ATOM 841 N N . ILE A 1 104 ? -2.547 -7.285 4.199 1.00 97.81 104 ILE A N 1
ATOM 842 C CA . ILE A 1 104 ? -2.560 -8.729 4.500 1.00 97.81 104 ILE A CA 1
ATOM 843 C C . ILE A 1 104 ? -2.897 -8.966 5.978 1.00 97.81 104 ILE A C 1
ATOM 845 O O . ILE A 1 104 ? -3.778 -9.768 6.293 1.00 97.81 104 ILE A O 1
ATOM 849 N N . PHE A 1 105 ? -2.265 -8.220 6.886 1.00 97.25 105 PHE A N 1
ATOM 850 C CA . PHE A 1 105 ? -2.563 -8.306 8.314 1.00 97.25 105 PHE A CA 1
ATOM 851 C C . PHE A 1 105 ? -4.035 -7.977 8.612 1.00 97.25 105 PHE A C 1
ATOM 853 O O . PHE A 1 105 ? -4.711 -8.732 9.313 1.00 97.25 105 PHE A O 1
ATOM 860 N N . LEU A 1 106 ? -4.563 -6.887 8.047 1.00 96.56 106 LEU A N 1
ATOM 861 C CA . LEU A 1 106 ? -5.970 -6.506 8.205 1.00 96.56 106 LEU A CA 1
ATOM 862 C C . LEU A 1 106 ? -6.912 -7.565 7.620 1.00 96.56 106 LEU A C 1
ATOM 864 O O . LEU A 1 106 ? -7.907 -7.907 8.255 1.00 96.56 106 LEU A O 1
ATOM 868 N N . HIS A 1 107 ? -6.575 -8.144 6.466 1.00 97.19 107 HIS A N 1
ATOM 869 C CA . HIS A 1 107 ? -7.329 -9.241 5.860 1.00 97.19 107 HIS A CA 1
ATOM 870 C C . HIS A 1 107 ? -7.474 -10.441 6.812 1.00 97.19 107 HIS A C 1
ATOM 872 O O . HIS A 1 107 ? -8.564 -11.004 6.930 1.00 97.19 107 HIS A O 1
ATOM 878 N N . HIS A 1 108 ? -6.414 -10.810 7.539 1.00 96.44 108 HIS A N 1
ATOM 879 C CA . HIS A 1 108 ? -6.483 -11.878 8.546 1.00 96.44 108 HIS A CA 1
ATOM 880 C C . HIS A 1 108 ? -7.292 -11.503 9.789 1.00 96.44 108 HIS A C 1
ATOM 882 O O . HIS A 1 108 ? -7.857 -12.388 10.428 1.00 96.44 108 HIS A O 1
ATOM 888 N N . LYS A 1 109 ? -7.357 -10.214 10.143 1.00 96.62 109 LYS A N 1
ATOM 889 C CA . LYS A 1 109 ? -8.121 -9.725 11.304 1.00 96.62 109 LYS A CA 1
ATOM 890 C C . LYS A 1 109 ? -9.611 -9.564 11.041 1.00 96.62 109 LYS A C 1
ATOM 892 O O . LYS A 1 109 ? -10.394 -9.574 11.990 1.00 96.62 109 LYS A O 1
ATOM 897 N N . LEU A 1 110 ? -10.013 -9.412 9.786 1.00 95.44 110 LEU A N 1
ATOM 898 C CA . LEU A 1 110 ? -11.421 -9.343 9.424 1.00 95.44 110 LEU A CA 1
ATOM 899 C C . LEU A 1 110 ? -12.087 -10.712 9.621 1.00 95.44 110 LEU A C 1
ATOM 901 O O . LEU A 1 110 ? -11.491 -11.755 9.363 1.00 95.44 110 LEU A O 1
ATOM 905 N N . ALA A 1 111 ? -13.338 -10.714 10.076 1.00 94.62 111 ALA A N 1
ATOM 906 C CA . ALA A 1 111 ? -14.171 -11.918 10.144 1.00 94.62 111 ALA A CA 1
ATOM 907 C C . ALA A 1 111 ? -15.139 -11.994 8.956 1.00 94.62 111 ALA A C 1
ATOM 909 O O . ALA A 1 111 ? -15.371 -13.068 8.408 1.00 94.62 111 ALA A O 1
ATOM 910 N N . ASP A 1 112 ? -15.656 -10.838 8.543 1.00 96.50 112 ASP A N 1
ATOM 911 C CA . ASP A 1 112 ? -16.629 -10.700 7.470 1.00 96.50 112 ASP A CA 1
ATOM 912 C C . ASP A 1 112 ? -16.018 -10.999 6.092 1.00 96.50 112 ASP A C 1
ATOM 914 O O . ASP A 1 112 ? -14.983 -10.443 5.714 1.00 96.50 112 ASP A O 1
ATOM 918 N N . ALA A 1 113 ? -16.662 -11.895 5.344 1.00 95.81 113 ALA A N 1
ATOM 919 C CA . ALA A 1 113 ? -16.160 -12.378 4.062 1.00 95.81 113 ALA A CA 1
ATOM 920 C C . ALA A 1 113 ? -16.202 -11.294 2.977 1.00 95.81 113 ALA A C 1
ATOM 922 O O . ALA A 1 113 ? -15.296 -11.229 2.144 1.00 95.81 113 ALA A O 1
ATOM 923 N N . GLU A 1 114 ? -17.210 -10.420 3.008 1.00 96.12 114 GLU A N 1
ATOM 924 C CA . GLU A 1 114 ? -17.320 -9.311 2.062 1.00 96.12 114 GLU A CA 1
ATOM 925 C C . GLU A 1 114 ? -16.179 -8.308 2.273 1.00 96.12 114 GLU A C 1
ATOM 927 O O . GLU A 1 114 ? -15.443 -7.993 1.335 1.00 96.12 114 GLU A O 1
ATOM 932 N N . GLN A 1 115 ? -15.949 -7.883 3.518 1.00 94.81 115 GLN A N 1
ATOM 933 C CA . GLN A 1 115 ? -14.821 -7.016 3.871 1.00 94.81 115 GLN A CA 1
ATOM 934 C C . GLN A 1 115 ? -13.470 -7.653 3.519 1.00 94.81 115 GLN A C 1
ATOM 936 O O . GLN A 1 115 ? -12.582 -6.961 3.014 1.00 94.81 115 GLN A O 1
ATOM 941 N N . LYS A 1 116 ? -13.302 -8.969 3.725 1.00 96.00 116 LYS A N 1
ATOM 942 C CA . LYS A 1 116 ? -12.097 -9.684 3.270 1.00 96.00 116 LYS A CA 1
ATOM 943 C C . LYS A 1 116 ? -11.908 -9.575 1.763 1.00 96.00 116 LYS A C 1
ATOM 945 O O . LYS A 1 116 ? -10.800 -9.263 1.336 1.00 96.00 116 LYS A O 1
ATOM 950 N N . GLY A 1 117 ? -12.965 -9.781 0.976 1.00 95.38 117 GLY A N 1
ATOM 951 C CA . GLY A 1 117 ? -12.929 -9.617 -0.479 1.00 95.38 117 GLY A CA 1
ATOM 952 C C . GLY A 1 117 ? -12.504 -8.205 -0.889 1.00 95.38 117 GLY A C 1
ATOM 953 O O . GLY A 1 117 ? -11.561 -8.038 -1.659 1.00 95.38 117 GLY A O 1
ATOM 954 N N . GLN A 1 118 ? -13.104 -7.183 -0.274 1.00 94.88 118 GLN A N 1
ATOM 955 C CA . GLN A 1 118 ? -12.783 -5.779 -0.554 1.00 94.88 118 GLN A CA 1
ATOM 956 C C . GLN A 1 118 ? -11.324 -5.401 -0.251 1.00 94.88 118 GLN A C 1
ATOM 958 O O . GLN A 1 118 ? -10.789 -4.500 -0.905 1.00 94.88 118 GLN A O 1
ATOM 963 N N . ILE A 1 119 ? -10.696 -6.036 0.749 1.00 96.38 119 ILE A N 1
ATOM 964 C CA . ILE A 1 119 ? -9.264 -5.879 1.052 1.00 96.38 119 ILE A CA 1
ATOM 965 C C . ILE A 1 119 ? -8.403 -6.738 0.121 1.00 96.38 119 ILE A C 1
ATOM 967 O O . ILE A 1 119 ? -7.350 -6.280 -0.322 1.00 96.38 119 ILE A O 1
ATOM 971 N N . ALA A 1 120 ? -8.839 -7.953 -0.215 1.00 95.94 120 ALA A N 1
ATOM 972 C CA . ALA A 1 120 ? -8.122 -8.837 -1.129 1.00 95.94 120 ALA A CA 1
ATOM 973 C C . ALA A 1 120 ? -7.934 -8.198 -2.515 1.00 95.94 120 ALA A C 1
ATOM 975 O O . ALA A 1 120 ? -6.850 -8.323 -3.083 1.00 95.94 120 ALA A O 1
ATOM 976 N N . ASP A 1 121 ? -8.907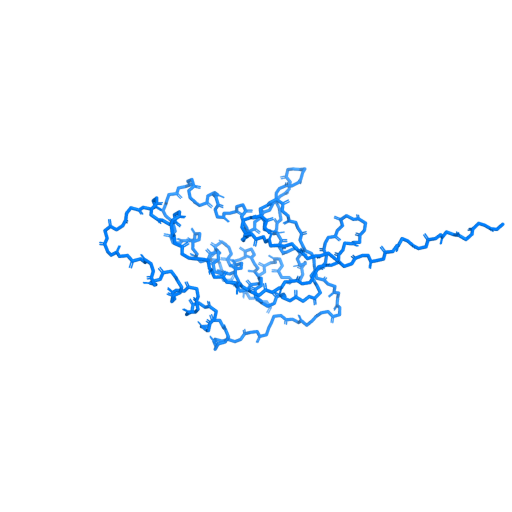 -7.422 -3.000 1.00 95.75 121 ASP A N 1
ATOM 977 C CA . ASP A 1 121 ? -8.805 -6.647 -4.251 1.00 95.75 121 ASP A CA 1
ATOM 978 C C . ASP A 1 121 ? -7.701 -5.571 -4.230 1.00 95.75 121 ASP A C 1
ATOM 980 O O . ASP A 1 121 ? -7.235 -5.110 -5.276 1.00 95.75 121 ASP A O 1
ATOM 984 N N . LEU A 1 122 ? -7.264 -5.149 -3.039 1.00 97.12 122 LEU A N 1
ATOM 985 C CA . LEU A 1 122 ? -6.140 -4.224 -2.871 1.00 97.12 122 LEU A CA 1
ATOM 986 C C . LEU A 1 122 ? -4.789 -4.952 -2.861 1.00 97.12 122 LEU A C 1
ATOM 988 O O . LEU A 1 122 ? -3.760 -4.330 -3.119 1.00 97.12 122 LEU A O 1
ATOM 992 N N . ILE A 1 123 ? -4.780 -6.262 -2.615 1.00 96.75 123 ILE A N 1
ATOM 993 C CA . ILE A 1 123 ? -3.572 -7.097 -2.558 1.00 96.75 123 ILE A CA 1
ATOM 994 C C . ILE A 1 123 ? -3.344 -7.807 -3.898 1.00 96.75 123 ILE A C 1
ATOM 996 O O . ILE A 1 123 ? -2.204 -7.904 -4.360 1.00 96.75 123 ILE A O 1
ATOM 1000 N N . PHE A 1 124 ? -4.419 -8.266 -4.539 1.00 95.31 124 PHE A N 1
ATOM 1001 C CA . PHE A 1 124 ? -4.398 -9.056 -5.763 1.00 95.31 124 PHE A CA 1
ATOM 1002 C C . PHE A 1 124 ? -5.237 -8.438 -6.875 1.00 95.31 124 PHE A C 1
ATOM 1004 O O . PHE A 1 124 ? -6.178 -7.683 -6.646 1.00 95.31 124 PHE A O 1
ATOM 1011 N N . SER A 1 125 ? -4.939 -8.861 -8.099 1.00 91.62 125 SER A N 1
ATOM 1012 C C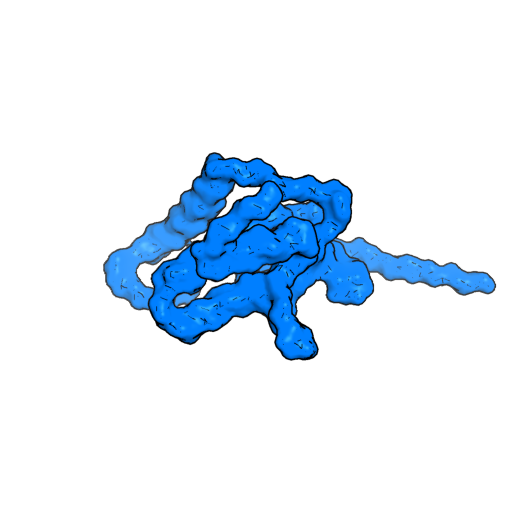A . SER A 1 125 ? -5.791 -8.648 -9.262 1.00 91.62 125 SER A CA 1
ATOM 1013 C C . SER A 1 125 ? -5.877 -9.921 -10.096 1.00 91.62 125 SER A C 1
ATOM 1015 O O . SER A 1 125 ? -4.954 -10.743 -10.137 1.00 91.62 125 SER A O 1
ATOM 1017 N N . GLN A 1 126 ? -7.008 -10.090 -10.779 1.00 86.25 126 GLN A N 1
ATOM 1018 C CA . GLN A 1 126 ? -7.255 -11.221 -11.664 1.00 86.25 126 GLN A CA 1
ATOM 1019 C C . GLN A 1 126 ? -7.226 -10.767 -13.123 1.00 86.25 126 GLN A C 1
ATOM 1021 O O . GLN A 1 126 ? -7.877 -9.794 -13.501 1.00 86.25 126 GLN A O 1
ATOM 1026 N N . LYS A 1 127 ? -6.485 -11.489 -13.967 1.00 82.75 127 LYS A N 1
ATOM 1027 C CA . LYS A 1 127 ? -6.494 -11.291 -15.422 1.00 82.75 127 LYS A CA 1
ATOM 1028 C C . LYS A 1 127 ? -6.530 -12.652 -16.104 1.00 82.75 127 LYS A C 1
ATOM 1030 O O . LYS A 1 127 ? -5.726 -13.520 -15.777 1.00 82.75 127 LYS A O 1
ATOM 1035 N N . TYR A 1 128 ? -7.470 -12.843 -17.031 1.00 86.00 128 TYR A N 1
ATOM 1036 C CA . TYR A 1 128 ? -7.664 -14.110 -17.756 1.00 86.00 128 TYR A CA 1
ATOM 1037 C C . TYR A 1 128 ? -7.783 -15.334 -16.826 1.00 86.00 128 TYR A C 1
ATOM 1039 O O . TYR A 1 128 ? -7.141 -16.359 -17.036 1.00 86.00 128 TYR A O 1
ATOM 1047 N N . GLY A 1 129 ? -8.544 -15.197 -15.736 1.00 85.81 129 GLY A N 1
ATOM 1048 C CA . GLY A 1 129 ? -8.733 -16.259 -14.743 1.00 85.81 129 GLY A CA 1
ATOM 1049 C C . GLY A 1 129 ? -7.568 -16.454 -13.765 1.00 85.81 129 GLY A C 1
ATOM 1050 O O . GLY A 1 129 ? -7.754 -17.122 -12.752 1.00 85.81 129 GLY A O 1
ATOM 1051 N N . LYS A 1 130 ? -6.400 -15.836 -13.992 1.00 85.62 130 LYS A N 1
ATOM 1052 C CA . LYS A 1 130 ? -5.219 -15.975 -13.127 1.00 85.62 130 LYS A CA 1
ATOM 1053 C C . LYS A 1 130 ? -5.102 -14.818 -12.138 1.00 85.62 130 LYS A C 1
ATOM 1055 O O . LYS A 1 130 ? -5.085 -13.654 -12.544 1.00 85.62 130 LYS A O 1
ATOM 1060 N N . ARG A 1 131 ? -4.993 -15.151 -10.850 1.00 90.00 131 ARG A N 1
ATOM 1061 C CA . ARG A 1 131 ? -4.698 -14.208 -9.763 1.00 90.00 131 ARG A CA 1
ATOM 1062 C C . ARG A 1 131 ? -3.191 -13.952 -9.691 1.00 90.00 131 ARG A C 1
ATOM 1064 O O . ARG A 1 131 ? -2.412 -14.894 -9.801 1.00 90.00 131 ARG A O 1
ATOM 1071 N N . SER A 1 132 ? -2.787 -12.707 -9.466 1.00 92.25 132 SER A N 1
ATOM 1072 C CA . SER A 1 132 ? -1.435 -12.372 -8.999 1.00 92.25 132 SER A CA 1
ATOM 1073 C C . SER A 1 132 ? -1.485 -11.166 -8.066 1.00 92.25 132 SER A C 1
ATOM 1075 O O . SER A 1 132 ? -2.494 -10.459 -8.021 1.00 92.25 132 SER A O 1
ATOM 1077 N N . PHE A 1 133 ? -0.401 -10.926 -7.330 1.00 95.38 133 PHE A N 1
ATOM 1078 C CA . PHE A 1 133 ? -0.268 -9.731 -6.504 1.00 95.38 133 PHE A CA 1
ATOM 1079 C C . PHE A 1 133 ? -0.312 -8.456 -7.359 1.00 95.38 133 PHE A C 1
ATOM 1081 O O . PHE A 1 133 ? 0.126 -8.447 -8.513 1.00 95.38 133 PHE A O 1
ATOM 1088 N N . ASN A 1 134 ? -0.834 -7.376 -6.777 1.00 95.31 134 ASN A N 1
ATOM 1089 C CA . ASN A 1 134 ? -0.810 -6.041 -7.375 1.00 95.31 134 ASN A CA 1
ATOM 1090 C C . ASN A 1 134 ? 0.618 -5.479 -7.420 1.00 95.31 134 ASN A C 1
ATOM 1092 O O . ASN A 1 134 ? 0.962 -4.762 -8.355 1.00 95.31 134 ASN A O 1
ATOM 1096 N N . LEU A 1 135 ? 1.464 -5.842 -6.449 1.00 93.94 135 LEU A N 1
ATOM 1097 C CA . LEU A 1 135 ? 2.918 -5.697 -6.536 1.00 93.94 135 LEU A CA 1
ATOM 1098 C C . LEU A 1 135 ? 3.505 -7.009 -7.071 1.00 93.94 135 LEU A C 1
ATOM 1100 O O . LEU A 1 135 ? 3.822 -7.920 -6.309 1.00 93.94 135 LEU A O 1
ATOM 1104 N N . ASP A 1 136 ? 3.590 -7.115 -8.392 1.00 91.94 136 ASP A N 1
ATOM 1105 C CA . ASP A 1 136 ? 4.006 -8.318 -9.110 1.00 91.94 136 ASP A CA 1
ATOM 1106 C C . ASP A 1 136 ? 5.534 -8.342 -9.256 1.00 91.94 136 ASP A C 1
ATOM 1108 O O . ASP A 1 136 ? 6.106 -7.805 -10.211 1.00 91.94 136 ASP A O 1
ATOM 1112 N N . ILE A 1 137 ? 6.186 -8.891 -8.228 1.00 90.69 137 ILE A N 1
ATOM 1113 C CA . ILE A 1 137 ? 7.643 -9.006 -8.099 1.00 90.69 137 ILE A CA 1
ATOM 1114 C C . ILE A 1 137 ? 7.958 -10.502 -7.964 1.00 90.69 137 ILE A C 1
ATOM 1116 O O . ILE A 1 137 ? 7.751 -11.052 -6.875 1.00 90.69 137 ILE A O 1
ATOM 1120 N N . PRO A 1 138 ? 8.402 -11.177 -9.041 1.00 90.06 138 PRO A N 1
ATOM 1121 C CA . PRO A 1 138 ? 8.554 -12.633 -9.075 1.00 90.06 138 PRO A CA 1
ATOM 1122 C C . PRO A 1 138 ? 9.373 -13.202 -7.914 1.00 90.06 138 PRO A C 1
ATOM 1124 O O . PRO A 1 138 ? 8.990 -14.209 -7.321 1.00 90.06 138 PRO A O 1
ATOM 1127 N N . GLU A 1 139 ? 10.441 -12.511 -7.525 1.00 89.00 139 GLU A N 1
ATOM 1128 C CA . GLU A 1 139 ? 11.353 -12.910 -6.450 1.00 89.00 139 GLU A CA 1
ATOM 1129 C C . GLU A 1 139 ? 10.676 -12.913 -5.073 1.00 89.00 139 GLU A C 1
ATOM 1131 O O . GLU A 1 139 ? 11.109 -13.614 -4.164 1.00 89.00 139 GLU A O 1
ATOM 1136 N N . ARG A 1 140 ? 9.598 -12.137 -4.902 1.00 89.88 140 ARG A N 1
ATOM 1137 C CA . ARG A 1 140 ? 8.852 -12.030 -3.638 1.00 89.88 140 ARG A CA 1
ATOM 1138 C C . ARG A 1 140 ? 7.588 -12.884 -3.630 1.00 89.88 140 ARG A C 1
ATOM 1140 O O . ARG A 1 140 ? 6.986 -13.036 -2.573 1.00 89.88 140 ARG A O 1
ATOM 1147 N N . ALA A 1 141 ? 7.170 -13.427 -4.775 1.00 91.31 141 ALA A N 1
ATOM 1148 C CA . ALA A 1 141 ? 5.854 -14.042 -4.934 1.00 91.31 141 ALA A CA 1
ATOM 1149 C C . ALA A 1 141 ? 5.608 -15.201 -3.954 1.00 91.31 141 ALA A C 1
ATOM 1151 O O . ALA A 1 141 ? 4.547 -15.256 -3.340 1.00 91.31 141 ALA A O 1
ATOM 1152 N N . ALA A 1 142 ? 6.594 -16.084 -3.765 1.00 92.88 142 ALA A N 1
ATOM 1153 C CA . ALA A 1 142 ? 6.472 -17.219 -2.849 1.00 92.88 142 ALA A CA 1
ATOM 1154 C C . ALA A 1 142 ? 6.331 -16.766 -1.385 1.00 92.88 142 ALA A C 1
ATOM 1156 O O . ALA A 1 142 ? 5.404 -17.186 -0.697 1.00 92.88 142 ALA A O 1
ATOM 1157 N N . CYS A 1 143 ? 7.189 -15.839 -0.948 1.00 93.62 143 CYS A N 1
ATOM 1158 C CA . CYS A 1 143 ? 7.137 -15.249 0.389 1.00 93.62 143 CYS A CA 1
ATOM 1159 C C . CYS A 1 143 ? 5.804 -14.525 0.643 1.00 93.62 143 CYS A C 1
ATOM 1161 O O . CYS A 1 143 ? 5.157 -14.736 1.665 1.00 93.62 143 CYS A O 1
ATOM 1163 N N . MET A 1 144 ? 5.350 -13.707 -0.312 1.00 94.69 144 MET A N 1
ATOM 1164 C CA . MET A 1 144 ? 4.086 -12.974 -0.201 1.00 94.69 144 MET A CA 1
ATOM 1165 C C . MET A 1 144 ? 2.870 -13.909 -0.172 1.00 94.69 144 MET A C 1
ATOM 1167 O O . MET A 1 144 ? 1.908 -13.625 0.540 1.00 94.69 144 MET A O 1
ATOM 1171 N N . GLU A 1 145 ? 2.895 -15.020 -0.914 1.00 95.31 145 GLU A N 1
ATOM 1172 C CA . GLU A 1 145 ? 1.826 -16.026 -0.877 1.00 95.31 145 GLU A CA 1
ATOM 1173 C C . GLU A 1 145 ? 1.795 -16.752 0.474 1.00 95.31 145 GLU A C 1
ATOM 1175 O O . GLU A 1 145 ? 0.714 -16.887 1.046 1.00 95.31 145 GLU A O 1
ATOM 1180 N N . ALA A 1 146 ? 2.951 -17.139 1.025 1.00 95.50 146 ALA A N 1
ATOM 1181 C CA . ALA A 1 146 ? 3.036 -17.729 2.364 1.00 95.50 146 ALA A CA 1
ATOM 1182 C C . ALA A 1 146 ? 2.503 -16.763 3.436 1.00 95.50 146 ALA A C 1
ATOM 1184 O O . ALA A 1 146 ? 1.608 -17.118 4.205 1.00 95.50 146 ALA A O 1
ATOM 1185 N N . LEU A 1 147 ? 2.931 -15.493 3.399 1.00 95.25 147 LEU A N 1
ATOM 1186 C CA . LEU A 1 147 ? 2.415 -14.444 4.284 1.00 95.25 147 LEU A CA 1
ATOM 1187 C C . LEU A 1 147 ? 0.902 -14.262 4.144 1.00 95.25 147 LEU A C 1
ATOM 1189 O O . LEU A 1 147 ? 0.211 -14.110 5.147 1.00 95.25 147 LEU A O 1
ATOM 1193 N N . TYR A 1 148 ? 0.364 -14.291 2.923 1.00 95.31 148 TYR A N 1
ATOM 1194 C CA . TYR A 1 148 ?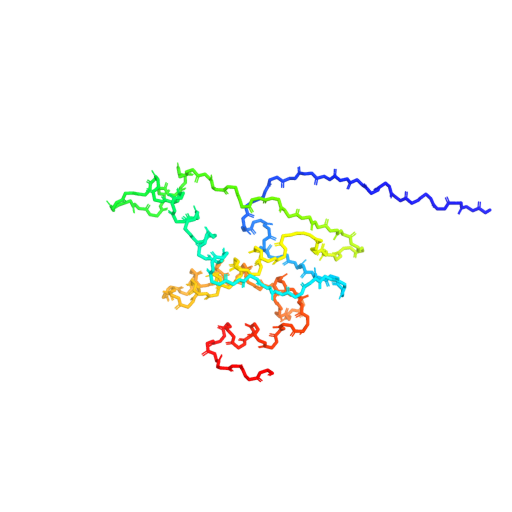 -1.078 -14.169 2.709 1.00 95.31 148 TYR A CA 1
ATOM 1195 C C . TYR A 1 148 ? -1.862 -15.380 3.230 1.00 95.31 148 TYR A C 1
ATOM 1197 O O . TYR A 1 148 ? -2.977 -15.215 3.734 1.00 95.31 148 TYR A O 1
ATOM 1205 N N . LYS A 1 149 ? -1.297 -16.586 3.154 1.00 94.25 149 LYS A N 1
ATOM 1206 C CA . LYS A 1 149 ? -1.914 -17.804 3.700 1.00 94.25 149 LYS A CA 1
ATOM 1207 C C . LYS A 1 149 ? -1.717 -17.968 5.209 1.00 94.25 149 LYS A C 1
ATOM 1209 O O . LYS A 1 149 ? -2.447 -18.741 5.820 1.00 94.25 149 LYS A O 1
ATOM 1214 N N . GLY A 1 150 ? -0.793 -17.215 5.806 1.00 92.31 150 GLY A N 1
ATOM 1215 C CA . GLY A 1 150 ? -0.394 -17.394 7.202 1.00 92.31 150 GLY A CA 1
ATOM 1216 C C . GLY A 1 150 ? 0.469 -18.641 7.407 1.00 92.31 150 GLY A C 1
ATOM 1217 O O . GLY A 1 150 ? 0.384 -19.273 8.455 1.00 92.31 150 GLY A O 1
ATOM 1218 N N . GLU A 1 151 ? 1.245 -19.010 6.390 1.00 93.19 151 GLU A N 1
ATOM 1219 C CA . GLU A 1 151 ? 2.179 -20.136 6.396 1.00 93.19 151 GLU A CA 1
ATOM 1220 C C . GLU A 1 151 ? 3.602 -19.636 6.689 1.00 93.19 151 GLU A C 1
ATOM 1222 O O . GLU A 1 151 ? 3.957 -18.505 6.337 1.00 93.19 151 GLU A O 1
ATOM 1227 N N . ASP A 1 152 ? 4.424 -20.487 7.303 1.00 87.44 152 ASP A N 1
ATOM 1228 C CA . ASP A 1 152 ? 5.856 -20.225 7.447 1.00 87.44 152 ASP A CA 1
ATOM 1229 C C . ASP A 1 152 ? 6.547 -20.259 6.073 1.00 87.44 152 ASP A C 1
ATOM 1231 O O . ASP A 1 152 ? 6.133 -20.976 5.158 1.00 87.44 152 ASP A O 1
ATOM 1235 N N . PHE A 1 153 ? 7.611 -19.470 5.919 1.00 86.69 153 PHE A N 1
ATOM 1236 C CA . PHE A 1 153 ? 8.391 -19.396 4.687 1.00 86.69 153 PHE A CA 1
ATOM 1237 C C . PHE A 1 153 ? 9.881 -19.486 5.000 1.00 86.69 153 PHE A C 1
ATOM 1239 O O . PHE A 1 153 ? 10.471 -18.528 5.500 1.00 86.69 153 PHE A O 1
ATOM 1246 N N . ASP A 1 154 ? 10.478 -20.622 4.650 1.00 75.94 154 ASP A N 1
ATOM 1247 C CA . ASP A 1 154 ? 11.925 -20.816 4.654 1.00 75.94 154 ASP A CA 1
ATOM 1248 C C . ASP A 1 154 ? 12.453 -20.499 3.249 1.00 75.94 154 ASP A C 1
ATOM 1250 O O . ASP A 1 154 ? 12.237 -21.261 2.301 1.00 75.94 154 ASP A O 1
ATOM 1254 N N . GLY A 1 155 ? 13.059 -19.318 3.109 1.00 58.66 155 GLY A N 1
ATOM 1255 C CA . GLY A 1 155 ? 13.602 -18.782 1.854 1.00 58.66 155 GLY A CA 1
ATOM 1256 C C . GLY A 1 155 ? 15.110 -18.910 1.727 1.00 58.66 155 GLY A C 1
ATOM 1257 O O . GLY A 1 155 ? 15.797 -18.925 2.772 1.00 58.66 155 GLY A O 1
#

Foldseek 3Di:
DDPDPDPPPDDDDDDDDLCRVQFQAAEEADPPDDDQDDDPVVLVVLVCQVVVQQVVQDDPPDDPVSVVVGDDDDLDDWDWDADPNHIYTPDDVNVLVSVLLVLLVVLVVDPDPVVNVSSVSRQWHDDPNDIAGSHHYPVCRVVSVCSSVVHDDDD

Radius of gyration: 17.98 Å; chains: 1; bounding box: 39×35×64 Å

Sequence (155 aa):
MTTALRPSREIDGKGRTVRELLAGRKYSIDYYQREYKWQRKQVAELIDDLAAKFLESHEKGNERSAVAEYGHYFLGSIIVSDKDGQKFIIDGQQRLTTLTLLLIFLHHKLADAEQKGQIADLIFSQKYGKRSFNLDIPERAACMEALYKGEDFDG

Secondary structure (DSSP, 8-state):
-----PPP---------HHHHHTT--EEE-TTSPPP---HHHHHHHHHHHHHHHHTT--TT--GGGGGGSPPP-----EEEEETTEEEEEE-HHHHHHHHHHHHHHHHH---HHHHHHHHHHHEEEETTEEEESB--GGGHHHHHHHHHT-----